Protein AF-A0A7W0JZS0-F1 (afdb_monomer_lite)

Secondary structure (DSSP, 8-state):
-EEEEPHHHHHHHHTT-TTTHHHHHHHHHHHHTTSSEEEEEHHHHHHHHHHHHHSTTT----GGGGSS--PEEE-HHHHHHHHH-----

Radius of gyration: 13.63 Å; chains: 1; bounding box: 43×26×32 Å

Foldseek 3Di:
DEDEDDLVLVVCQQQVDPPNNVVSLVVLVCQLVVVYQAEYEPVSVVVCVVVCVVPVPRRPRPCVSVPRHDYHYDYPVRVVVVVVDDPPD

Structure (mmCIF, N/CA/C/O backbone):
data_AF-A0A7W0JZS0-F1
#
_entry.id   AF-A0A7W0JZS0-F1
#
loop_
_atom_site.group_PDB
_atom_site.id
_atom_site.type_symbol
_atom_site.label_atom_id
_atom_site.label_alt_id
_atom_site.label_comp_id
_atom_site.label_asym_id
_atom_site.label_entity_id
_atom_site.label_seq_id
_atom_site.pdbx_PDB_ins_code
_atom_site.Cartn_x
_atom_site.Cartn_y
_atom_site.Cartn_z
_atom_site.occupancy
_atom_site.B_iso_or_equiv
_atom_site.auth_seq_id
_atom_site.auth_comp_id
_atom_site.auth_asym_id
_atom_site.auth_atom_id
_atom_site.pdbx_PDB_model_num
ATOM 1 N N . MET A 1 1 ? 13.797 -1.108 0.917 1.00 89.50 1 MET A N 1
ATOM 2 C CA . MET A 1 1 ? 13.097 0.198 1.010 1.00 89.50 1 MET A CA 1
ATOM 3 C C . MET A 1 1 ? 11.696 -0.036 1.556 1.00 89.50 1 MET A C 1
ATOM 5 O O . MET A 1 1 ? 11.094 -1.037 1.181 1.00 89.50 1 MET A O 1
ATOM 9 N N . ARG A 1 2 ? 11.189 0.836 2.438 1.00 92.25 2 ARG A N 1
ATOM 10 C CA . ARG A 1 2 ? 9.808 0.756 2.942 1.00 92.25 2 ARG A CA 1
ATOM 11 C C . ARG A 1 2 ? 8.902 1.694 2.150 1.00 92.25 2 ARG A C 1
ATOM 13 O O . ARG A 1 2 ? 9.285 2.835 1.915 1.00 92.25 2 ARG A O 1
ATOM 20 N N . VAL A 1 3 ? 7.730 1.209 1.744 1.00 93.75 3 VAL A N 1
ATOM 21 C CA . VAL A 1 3 ? 6.789 1.942 0.884 1.00 93.75 3 VAL A CA 1
ATOM 22 C C . VAL A 1 3 ? 5.396 1.901 1.496 1.00 93.75 3 VAL A C 1
ATOM 24 O O . VAL A 1 3 ? 4.851 0.822 1.722 1.00 93.75 3 VAL A O 1
ATOM 27 N N . LEU A 1 4 ? 4.820 3.079 1.738 1.00 94.25 4 LEU A N 1
ATOM 28 C CA . LEU A 1 4 ? 3.413 3.228 2.097 1.00 94.25 4 LEU A CA 1
ATOM 29 C C . LEU A 1 4 ? 2.564 3.227 0.827 1.00 94.25 4 LEU A C 1
ATOM 31 O O . LEU A 1 4 ? 2.699 4.110 -0.017 1.00 94.25 4 LEU A O 1
ATOM 35 N N . PHE A 1 5 ? 1.695 2.231 0.703 1.00 94.44 5 PHE A N 1
ATOM 36 C CA . PHE A 1 5 ? 0.759 2.111 -0.404 1.00 94.44 5 PHE A CA 1
ATOM 37 C C . PHE A 1 5 ? -0.509 2.912 -0.105 1.00 94.44 5 PHE A C 1
ATOM 39 O O . PHE A 1 5 ? -1.118 2.760 0.956 1.00 94.44 5 PHE A O 1
ATOM 46 N N . ASP A 1 6 ? -0.928 3.743 -1.058 1.00 92.88 6 ASP A N 1
ATOM 47 C CA . ASP A 1 6 ? -2.239 4.385 -1.004 1.00 92.88 6 ASP A CA 1
ATOM 48 C C . ASP A 1 6 ? -3.361 3.361 -1.230 1.00 92.88 6 ASP A C 1
ATOM 50 O O . ASP A 1 6 ? -3.182 2.342 -1.909 1.00 92.88 6 ASP A O 1
ATOM 54 N N . THR A 1 7 ? -4.557 3.674 -0.726 1.00 91.31 7 THR A N 1
ATOM 55 C CA . THR A 1 7 ? -5.761 2.865 -0.956 1.00 91.31 7 THR A CA 1
ATOM 56 C C . THR A 1 7 ? -6.009 2.621 -2.447 1.00 91.31 7 THR A C 1
ATOM 58 O O . THR A 1 7 ? -6.377 1.511 -2.832 1.00 91.31 7 THR A O 1
ATOM 61 N N . ASN A 1 8 ? -5.771 3.614 -3.310 1.00 91.50 8 ASN A N 1
ATOM 62 C CA . ASN A 1 8 ? -6.020 3.483 -4.743 1.00 91.50 8 ASN A CA 1
ATOM 63 C C . ASN A 1 8 ? -5.135 2.442 -5.424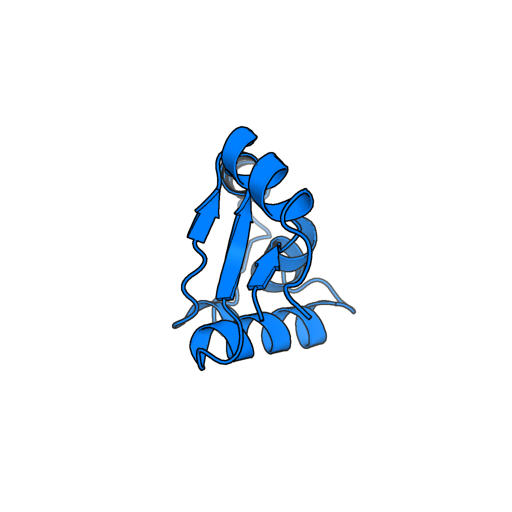 1.00 91.50 8 ASN A C 1
ATOM 65 O O . ASN A 1 8 ? -5.641 1.742 -6.294 1.00 91.50 8 ASN A O 1
ATOM 69 N N . VAL A 1 9 ? -3.876 2.284 -5.007 1.00 93.62 9 VAL A N 1
ATOM 70 C CA . VAL A 1 9 ? -2.972 1.280 -5.597 1.00 93.62 9 VAL A CA 1
ATOM 71 C C . VAL A 1 9 ? -3.494 -0.129 -5.321 1.00 93.62 9 VAL A C 1
ATOM 73 O O . VAL A 1 9 ? -3.495 -0.992 -6.195 1.00 93.62 9 VAL A O 1
ATOM 76 N N . ILE A 1 10 ? -4.016 -0.351 -4.114 1.00 90.81 10 ILE A N 1
ATOM 77 C CA . ILE A 1 10 ? -4.644 -1.620 -3.743 1.00 90.81 10 ILE A CA 1
ATOM 78 C C . ILE A 1 10 ? -5.931 -1.841 -4.544 1.00 90.81 10 ILE A C 1
ATOM 80 O O . ILE A 1 10 ? -6.158 -2.932 -5.068 1.00 90.81 10 ILE A O 1
ATOM 84 N N . LEU A 1 11 ? -6.746 -0.796 -4.711 1.00 88.06 11 LEU A N 1
ATOM 85 C CA . LEU A 1 11 ? -7.953 -0.855 -5.537 1.00 88.06 11 LEU A CA 1
ATOM 86 C C . LEU A 1 11 ? -7.652 -1.095 -7.022 1.00 88.06 11 LEU A C 1
ATOM 88 O O . LEU A 1 11 ? -8.427 -1.789 -7.672 1.00 88.06 11 LEU A O 1
ATOM 92 N N . ASP A 1 12 ? -6.551 -0.568 -7.565 1.00 90.62 12 ASP A N 1
ATOM 93 C CA . ASP A 1 12 ? -6.146 -0.790 -8.958 1.00 90.62 12 ASP A CA 1
ATOM 94 C C . ASP A 1 12 ? -5.951 -2.278 -9.259 1.00 90.62 12 ASP A C 1
ATOM 96 O O . ASP A 1 12 ? -6.393 -2.752 -10.307 1.00 90.62 12 ASP A O 1
ATOM 100 N N . VAL A 1 13 ? -5.362 -3.025 -8.321 1.00 88.81 13 VAL A N 1
ATOM 101 C CA . VAL A 1 13 ? -5.179 -4.479 -8.444 1.00 88.81 13 VAL A CA 1
ATOM 102 C C . VAL A 1 13 ? -6.485 -5.223 -8.165 1.00 88.81 13 VAL A C 1
ATOM 104 O O . VAL A 1 13 ? -6.897 -6.061 -8.966 1.00 88.81 13 VAL A O 1
ATOM 107 N N . LEU A 1 14 ? -7.182 -4.890 -7.072 1.00 84.44 14 LEU A N 1
ATOM 108 C CA . LEU A 1 14 ? -8.423 -5.574 -6.684 1.00 84.44 14 LEU A CA 1
ATOM 109 C C . LEU A 1 14 ? -9.557 -5.418 -7.710 1.00 84.44 14 LEU A C 1
ATOM 111 O O . LEU A 1 14 ? -10.368 -6.327 -7.859 1.00 84.44 14 LEU A O 1
ATOM 115 N N . LEU A 1 15 ? -9.632 -4.280 -8.403 1.00 84.56 15 LEU A N 1
ATOM 116 C CA . LEU A 1 15 ? -10.680 -3.971 -9.385 1.00 84.56 15 LEU A CA 1
ATOM 117 C C . LEU A 1 15 ? -10.185 -4.032 -10.836 1.00 84.56 15 LEU A C 1
ATOM 119 O O . LEU A 1 15 ? -10.946 -3.702 -11.744 1.00 84.56 15 LEU A O 1
ATOM 123 N N . ALA A 1 16 ? -8.922 -4.410 -11.059 1.00 86.12 16 ALA A N 1
ATOM 124 C CA . ALA A 1 16 ? -8.275 -4.418 -12.371 1.00 86.12 16 ALA A CA 1
ATOM 125 C C . ALA A 1 16 ? -8.435 -3.089 -13.146 1.00 86.12 16 ALA A C 1
ATOM 127 O O . ALA A 1 16 ? -8.758 -3.079 -14.337 1.00 86.12 16 ALA A O 1
ATOM 128 N N . ARG A 1 17 ? -8.233 -1.946 -12.471 1.00 88.31 17 ARG A N 1
ATOM 129 C CA . ARG A 1 17 ? -8.443 -0.619 -13.076 1.00 88.31 17 ARG A CA 1
ATOM 130 C C . ARG A 1 17 ? -7.311 -0.288 -14.050 1.00 88.31 17 ARG A C 1
ATOM 132 O O . ARG A 1 17 ? -6.149 -0.158 -13.666 1.00 88.31 17 ARG A O 1
ATOM 139 N N . ALA A 1 18 ? -7.648 -0.107 -15.322 1.00 90.94 18 ALA A N 1
ATOM 140 C CA . ALA A 1 18 ? -6.721 0.452 -16.299 1.00 90.94 18 ALA A CA 1
ATOM 141 C C . ALA A 1 18 ? -6.583 1.979 -16.104 1.00 90.94 18 ALA A C 1
ATOM 143 O O . ALA A 1 18 ? -7.567 2.627 -15.740 1.00 90.94 18 ALA A O 1
ATOM 144 N N . PRO A 1 19 ? -5.397 2.565 -16.358 1.00 94.25 19 PRO A N 1
ATOM 145 C CA . PRO A 1 19 ? -4.172 1.921 -16.851 1.00 94.25 19 PRO A CA 1
ATOM 146 C C . PRO A 1 19 ? -3.231 1.412 -15.738 1.00 94.25 19 PRO A C 1
ATOM 148 O O . PRO A 1 19 ? -2.164 0.878 -16.031 1.00 94.25 19 PRO A O 1
ATOM 151 N N . HIS A 1 20 ? -3.597 1.568 -14.463 1.00 95.12 20 HIS A N 1
ATOM 152 C CA . HIS A 1 20 ? -2.670 1.415 -13.335 1.00 95.12 20 HIS A CA 1
ATOM 153 C C . HIS A 1 20 ? -2.519 -0.015 -12.800 1.00 95.12 20 HIS A C 1
ATOM 155 O O . HIS A 1 20 ? -1.569 -0.284 -12.068 1.00 95.12 20 HIS A O 1
ATOM 161 N N . VAL A 1 21 ? -3.397 -0.947 -13.185 1.00 91.81 21 VAL A N 1
ATOM 162 C CA . VAL A 1 21 ? -3.347 -2.352 -12.740 1.00 91.81 21 VAL A CA 1
ATOM 163 C C . VAL A 1 21 ? -1.983 -3.012 -12.974 1.00 91.81 21 VAL A C 1
ATOM 165 O O . VAL A 1 21 ? -1.503 -3.729 -12.099 1.00 91.81 21 VAL A O 1
ATOM 168 N N . GLY A 1 22 ? -1.329 -2.749 -14.111 1.00 93.94 22 GLY A N 1
ATOM 169 C CA . GLY A 1 22 ? -0.012 -3.313 -14.429 1.00 93.94 22 GLY A CA 1
ATOM 170 C C . GLY A 1 22 ? 1.074 -2.832 -13.458 1.00 93.94 22 GLY A C 1
ATOM 171 O O . GLY A 1 22 ? 1.648 -3.655 -12.743 1.00 93.94 22 GLY A O 1
ATOM 172 N N . PRO A 1 23 ? 1.321 -1.511 -13.367 1.00 95.38 23 PRO A N 1
ATOM 173 C CA . PRO A 1 23 ? 2.261 -0.949 -12.397 1.00 95.38 23 PRO A CA 1
ATOM 174 C C . PRO A 1 23 ? 1.955 -1.325 -10.940 1.00 95.38 23 PRO A C 1
ATOM 176 O O . PRO A 1 23 ? 2.870 -1.668 -10.193 1.00 95.38 23 PRO A O 1
ATOM 179 N N . ALA A 1 24 ? 0.683 -1.305 -10.531 1.00 94.62 24 ALA A N 1
ATOM 180 C CA . ALA A 1 24 ? 0.283 -1.642 -9.166 1.00 94.62 24 ALA A CA 1
ATOM 181 C C . ALA A 1 24 ? 0.559 -3.118 -8.830 1.00 94.62 24 ALA A C 1
ATOM 183 O O . ALA A 1 24 ? 1.078 -3.414 -7.754 1.00 94.62 24 ALA A O 1
ATOM 184 N N . THR A 1 25 ? 0.291 -4.032 -9.769 1.00 94.00 25 THR A N 1
ATOM 185 C CA . THR A 1 25 ? 0.618 -5.461 -9.619 1.00 94.00 25 THR A CA 1
ATOM 186 C C . THR A 1 25 ? 2.125 -5.655 -9.472 1.00 94.00 25 THR A C 1
ATOM 188 O O . THR A 1 25 ? 2.559 -6.302 -8.526 1.00 94.00 25 THR A O 1
ATOM 191 N N . ALA A 1 26 ? 2.932 -5.000 -10.314 1.00 94.19 26 ALA A N 1
ATOM 192 C CA . ALA A 1 26 ? 4.389 -5.101 -10.245 1.00 94.19 26 ALA A CA 1
ATOM 193 C C . ALA A 1 26 ? 4.963 -4.623 -8.896 1.00 94.19 26 ALA A C 1
ATOM 195 O O . ALA A 1 26 ? 5.935 -5.189 -8.397 1.00 94.19 26 ALA A O 1
ATOM 196 N N . LEU A 1 27 ? 4.369 -3.598 -8.273 1.00 95.19 27 LEU A N 1
ATOM 197 C CA . LEU A 1 27 ? 4.774 -3.159 -6.933 1.00 95.19 27 LEU A CA 1
ATOM 198 C C . LEU A 1 27 ? 4.445 -4.202 -5.855 1.00 95.19 27 LEU A C 1
ATOM 200 O O . LEU A 1 27 ? 5.253 -4.409 -4.950 1.00 95.19 27 LEU A O 1
ATOM 204 N N . LEU A 1 28 ? 3.290 -4.865 -5.943 1.00 93.44 28 LEU A N 1
ATOM 205 C CA . LEU A 1 28 ? 2.926 -5.931 -5.006 1.00 93.44 28 LEU A CA 1
ATOM 206 C C . LEU A 1 28 ? 3.767 -7.194 -5.212 1.00 93.44 28 LEU A C 1
ATOM 208 O O . LEU A 1 28 ? 4.168 -7.811 -4.226 1.00 93.44 28 LEU A O 1
ATOM 212 N N . ASP A 1 29 ? 4.125 -7.525 -6.453 1.00 93.94 29 ASP A N 1
ATOM 213 C CA . ASP A 1 29 ? 5.041 -8.630 -6.756 1.00 93.94 29 ASP A CA 1
ATOM 214 C C . ASP A 1 29 ? 6.413 -8.400 -6.110 1.00 93.94 29 ASP A C 1
ATOM 216 O O . ASP A 1 29 ? 6.997 -9.315 -5.531 1.00 93.94 29 ASP A O 1
ATOM 220 N N . LYS A 1 30 ? 6.899 -7.153 -6.100 1.00 94.50 30 LYS A N 1
ATOM 221 C CA . LYS A 1 30 ? 8.125 -6.782 -5.376 1.00 94.50 30 LYS A CA 1
ATOM 222 C C . LYS A 1 30 ? 8.000 -6.945 -3.862 1.00 94.50 30 LYS A C 1
ATOM 224 O O . LYS A 1 30 ? 8.971 -7.323 -3.208 1.00 94.50 30 LYS A O 1
ATOM 229 N N . VAL A 1 31 ? 6.823 -6.689 -3.286 1.00 95.00 31 VAL A N 1
ATOM 230 C CA . VAL A 1 31 ? 6.561 -6.988 -1.866 1.00 95.00 31 VAL A CA 1
ATOM 231 C C . VAL A 1 31 ? 6.569 -8.500 -1.633 1.00 95.00 31 VAL A C 1
ATOM 233 O O . VAL A 1 31 ? 7.190 -8.968 -0.682 1.00 95.00 31 VAL A O 1
ATOM 236 N N . ALA A 1 32 ? 5.935 -9.280 -2.513 1.00 92.00 32 ALA A N 1
ATOM 237 C CA . ALA A 1 32 ? 5.928 -10.741 -2.437 1.00 92.00 32 ALA A CA 1
ATOM 238 C C . ALA A 1 32 ? 7.343 -11.343 -2.555 1.00 92.00 32 ALA A C 1
ATOM 240 O O . ALA A 1 32 ? 7.665 -12.306 -1.859 1.00 92.00 32 ALA A O 1
ATOM 241 N N . ALA A 1 33 ? 8.204 -10.734 -3.373 1.00 92.94 33 ALA A N 1
ATOM 242 C CA . ALA A 1 33 ? 9.614 -11.089 -3.525 1.00 92.94 33 ALA A CA 1
ATOM 243 C C . ALA A 1 33 ? 10.519 -10.594 -2.372 1.00 92.94 33 ALA A C 1
ATOM 245 O O . ALA A 1 33 ? 11.720 -10.848 -2.387 1.00 92.94 33 ALA A O 1
ATOM 246 N N . ASN A 1 34 ? 9.967 -9.916 -1.355 1.00 92.69 34 ASN A N 1
ATOM 247 C CA . ASN A 1 34 ? 10.700 -9.250 -0.265 1.00 92.69 34 ASN A CA 1
ATOM 248 C C . ASN A 1 34 ? 11.692 -8.161 -0.734 1.00 92.69 34 ASN A C 1
ATOM 250 O O . ASN A 1 34 ? 12.602 -7.789 0.005 1.00 92.69 34 ASN A O 1
ATOM 254 N N . GLU A 1 35 ? 11.509 -7.607 -1.936 1.00 94.88 35 GLU A N 1
ATOM 255 C CA . GLU A 1 35 ? 12.291 -6.469 -2.441 1.00 94.88 35 GLU A CA 1
ATOM 256 C C . GLU A 1 35 ? 11.810 -5.135 -1.836 1.00 94.88 35 GLU A C 1
ATOM 258 O O . GLU A 1 35 ? 12.583 -4.180 -1.694 1.00 94.88 35 GLU A O 1
ATOM 263 N N . LEU A 1 36 ? 10.529 -5.068 -1.453 1.00 94.88 36 LEU A N 1
ATOM 264 C CA . LEU A 1 36 ? 9.899 -3.918 -0.802 1.00 94.88 36 LEU A CA 1
ATOM 265 C C . LEU A 1 36 ? 9.246 -4.320 0.526 1.00 94.88 36 LEU A C 1
ATOM 267 O O . LEU A 1 36 ? 8.511 -5.301 0.595 1.00 94.88 36 LEU A O 1
ATOM 271 N N . ASP A 1 37 ? 9.451 -3.508 1.566 1.00 94.25 37 ASP A N 1
ATOM 272 C CA . ASP A 1 37 ? 8.671 -3.589 2.809 1.00 94.25 37 ASP A CA 1
ATOM 273 C C . ASP A 1 37 ? 7.400 -2.747 2.626 1.00 94.25 37 ASP A C 1
ATOM 275 O O . ASP A 1 37 ? 7.433 -1.520 2.749 1.00 94.25 37 ASP A O 1
ATOM 279 N N . GLY A 1 38 ? 6.302 -3.391 2.230 1.00 93.81 38 GLY A N 1
ATOM 280 C CA . GLY A 1 38 ? 5.038 -2.717 1.938 1.00 93.81 38 GLY A CA 1
ATOM 281 C C . GLY A 1 38 ? 4.192 -2.482 3.189 1.00 93.81 38 GLY A C 1
ATOM 282 O O . GLY A 1 38 ? 3.966 -3.398 3.984 1.00 93.81 38 GLY A O 1
ATOM 283 N N . VAL A 1 39 ? 3.693 -1.256 3.350 1.00 94.69 39 VAL A N 1
ATOM 284 C CA . VAL A 1 39 ? 2.822 -0.869 4.466 1.00 94.69 39 VAL A CA 1
ATOM 285 C C . VAL A 1 39 ? 1.528 -0.218 3.971 1.00 94.69 39 VAL A C 1
ATOM 287 O O . VAL A 1 39 ? 1.504 0.411 2.915 1.00 94.69 39 VAL A O 1
ATOM 290 N N . LEU A 1 40 ? 0.451 -0.374 4.739 1.00 93.75 40 LEU A N 1
ATOM 291 C CA . LEU A 1 40 ? -0.868 0.220 4.519 1.00 93.75 40 LEU A CA 1
ATOM 292 C C . LEU A 1 40 ? -1.324 0.963 5.767 1.00 93.75 40 LEU A C 1
ATOM 294 O O . LEU A 1 40 ? -1.041 0.536 6.882 1.00 93.75 40 LEU A O 1
ATOM 298 N N . GLY A 1 41 ? -2.110 2.022 5.596 1.00 93.19 41 GLY A N 1
ATOM 299 C CA . GLY A 1 41 ? -2.815 2.626 6.723 1.00 93.19 41 GLY A CA 1
ATOM 300 C C . GLY A 1 41 ? -3.988 1.765 7.196 1.00 93.19 41 GLY A C 1
ATOM 301 O O . GLY A 1 41 ? -4.695 1.169 6.385 1.00 93.19 41 GLY A O 1
ATOM 302 N N . ALA A 1 42 ? -4.266 1.744 8.499 1.00 89.81 42 ALA A N 1
ATOM 303 C CA . ALA A 1 42 ? -5.407 1.017 9.067 1.00 89.81 42 ALA A CA 1
ATOM 304 C C . ALA A 1 42 ? -6.753 1.435 8.441 1.00 89.81 42 ALA A C 1
ATOM 306 O O . ALA A 1 42 ? -7.615 0.597 8.177 1.00 89.81 42 ALA A O 1
ATOM 307 N N . THR A 1 43 ? -6.905 2.719 8.108 1.00 88.12 43 THR A N 1
ATOM 308 C CA . THR A 1 43 ? -8.088 3.264 7.419 1.00 88.12 43 THR A CA 1
ATOM 309 C C . THR A 1 43 ? -8.236 2.770 5.979 1.00 88.12 43 THR A C 1
ATOM 311 O O . THR A 1 43 ? -9.344 2.742 5.445 1.00 88.12 43 THR A O 1
ATOM 314 N N . THR A 1 44 ? -7.147 2.331 5.338 1.00 87.19 44 THR A N 1
ATOM 315 C CA . THR A 1 44 ? -7.201 1.720 4.001 1.00 87.19 44 THR A CA 1
ATOM 316 C C . THR A 1 44 ? -7.967 0.400 4.045 1.00 87.19 44 THR A C 1
ATOM 318 O O . THR A 1 44 ? -8.783 0.140 3.166 1.00 87.19 44 THR A O 1
ATOM 321 N N . ILE A 1 45 ? -7.787 -0.403 5.098 1.00 84.62 45 ILE A N 1
ATOM 322 C CA . ILE A 1 45 ? -8.482 -1.689 5.255 1.00 84.62 45 ILE A CA 1
ATOM 323 C C . ILE A 1 45 ? -9.991 -1.485 5.391 1.00 84.62 45 ILE A C 1
ATOM 325 O O . ILE A 1 45 ? -10.769 -2.134 4.690 1.00 84.62 45 ILE A O 1
ATOM 329 N N . THR A 1 46 ? -10.415 -0.552 6.246 1.00 83.69 46 THR A N 1
ATOM 330 C CA . THR A 1 46 ? -11.843 -0.254 6.426 1.00 83.69 46 THR A CA 1
ATOM 331 C C . THR A 1 46 ? -12.456 0.355 5.166 1.00 83.69 46 THR A C 1
ATOM 333 O O . THR A 1 46 ? -13.585 0.020 4.813 1.00 83.69 46 THR A O 1
ATOM 336 N N . THR A 1 47 ? -11.697 1.171 4.430 1.00 84.62 47 THR A N 1
ATOM 337 C CA . THR A 1 47 ? -12.128 1.741 3.145 1.00 84.62 47 THR A CA 1
ATOM 338 C C . THR A 1 47 ? -12.292 0.666 2.074 1.00 84.62 47 THR A C 1
ATOM 340 O O . THR A 1 47 ? -13.318 0.634 1.400 1.00 84.62 47 THR A O 1
ATOM 343 N N . ILE A 1 48 ? -11.335 -0.257 1.939 1.00 83.00 48 ILE A N 1
ATOM 344 C CA . ILE A 1 48 ? -11.448 -1.391 1.012 1.00 83.00 48 ILE A CA 1
ATOM 345 C C . ILE A 1 48 ? -12.643 -2.261 1.389 1.00 83.00 48 ILE A C 1
ATOM 347 O O . ILE A 1 48 ? -13.409 -2.625 0.506 1.00 83.00 48 ILE A O 1
ATOM 351 N N . HIS A 1 49 ? -12.849 -2.552 2.676 1.00 81.00 49 HIS A N 1
ATOM 352 C CA . HIS A 1 49 ? -14.014 -3.308 3.136 1.00 81.00 49 HIS A CA 1
ATOM 353 C C . HIS A 1 49 ? -15.332 -2.609 2.765 1.00 81.00 49 HIS A C 1
ATOM 355 O O . HIS A 1 49 ? -16.237 -3.225 2.200 1.00 81.00 49 HIS A O 1
ATOM 361 N N . TYR A 1 50 ? -15.435 -1.305 3.019 1.00 81.31 50 TYR A N 1
ATOM 362 C CA . TYR A 1 50 ? -16.612 -0.518 2.660 1.00 81.31 50 TYR A CA 1
ATOM 363 C C . TYR A 1 50 ? -16.848 -0.480 1.141 1.00 81.31 50 TYR A C 1
ATOM 365 O O . TYR A 1 50 ? -17.965 -0.685 0.673 1.00 81.31 50 TYR A O 1
ATOM 373 N N . LEU A 1 51 ? -15.803 -0.265 0.341 1.00 79.00 51 LEU A N 1
ATOM 374 C CA . LEU A 1 51 ? -15.919 -0.241 -1.117 1.00 79.00 51 LEU A CA 1
ATOM 375 C C . LEU A 1 51 ? -16.238 -1.628 -1.683 1.00 79.00 51 LEU A C 1
ATOM 377 O O . LEU A 1 51 ? -17.102 -1.749 -2.545 1.00 79.00 51 LEU A O 1
ATOM 381 N N . ALA A 1 52 ? -15.610 -2.681 -1.163 1.00 71.94 52 ALA A N 1
ATOM 382 C CA . ALA A 1 52 ? -15.900 -4.058 -1.540 1.00 71.94 52 ALA A CA 1
ATOM 383 C C . ALA A 1 52 ? -17.371 -4.397 -1.280 1.00 71.94 52 ALA A C 1
ATOM 385 O O . ALA A 1 52 ? -18.031 -4.910 -2.175 1.00 71.94 52 ALA A O 1
ATOM 386 N N . THR A 1 53 ? -17.901 -4.038 -0.104 1.00 69.69 53 THR A N 1
ATOM 387 C CA . THR A 1 53 ? -19.302 -4.289 0.288 1.00 69.69 53 THR A CA 1
ATOM 388 C C . THR A 1 53 ? -20.320 -3.429 -0.465 1.00 69.69 53 THR A C 1
ATOM 390 O O . THR A 1 53 ? -21.461 -3.851 -0.642 1.00 69.69 53 THR A O 1
ATOM 393 N N . ARG A 1 54 ? -19.930 -2.255 -0.976 1.00 71.06 54 ARG A N 1
ATOM 394 C CA . ARG A 1 54 ? -20.795 -1.426 -1.836 1.00 71.06 54 ARG A CA 1
ATOM 395 C C . ARG A 1 54 ? -20.756 -1.804 -3.313 1.00 71.06 54 ARG A C 1
ATOM 397 O O . ARG A 1 54 ? -21.696 -1.495 -4.041 1.00 71.06 54 ARG A O 1
ATOM 404 N N . VAL A 1 55 ? -19.685 -2.454 -3.765 1.00 64.31 55 VAL A N 1
ATOM 405 C CA . VAL A 1 55 ? -19.423 -2.744 -5.184 1.00 64.31 55 VAL A CA 1
ATOM 406 C C . VAL A 1 55 ? -19.360 -4.263 -5.436 1.00 64.31 55 VAL A C 1
ATOM 408 O O . VAL A 1 55 ? -18.745 -4.714 -6.398 1.00 64.31 55 VAL A O 1
ATOM 411 N N . VAL A 1 56 ? -20.039 -5.068 -4.606 1.00 55.94 56 VAL A N 1
ATOM 412 C CA . VAL A 1 56 ? -19.970 -6.553 -4.565 1.00 55.94 56 VAL A CA 1
ATOM 413 C C . VAL A 1 56 ? -20.221 -7.2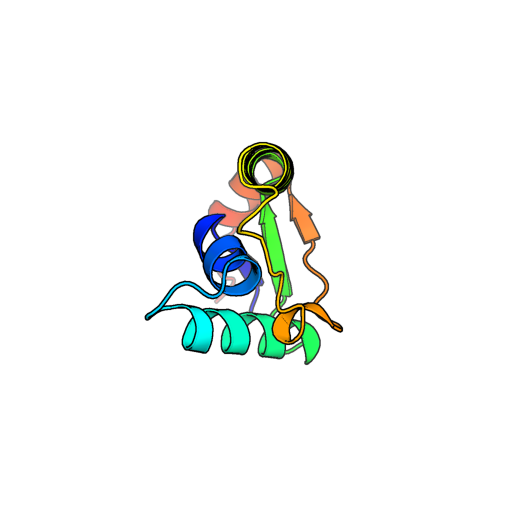50 -5.918 1.00 55.94 56 VAL A C 1
ATOM 415 O O . VAL A 1 56 ? -19.843 -8.401 -6.087 1.00 55.94 56 VAL A O 1
ATOM 418 N N . GLY A 1 57 ? -20.758 -6.570 -6.936 1.00 55.03 57 GLY A N 1
ATOM 419 C CA . GLY A 1 57 ? -20.876 -7.107 -8.301 1.00 55.03 57 GLY A CA 1
ATOM 420 C C . GLY A 1 57 ? -19.677 -6.887 -9.244 1.00 55.03 57 GLY A C 1
ATOM 421 O O . GLY A 1 57 ? -19.592 -7.576 -10.255 1.00 55.03 57 GLY A O 1
ATOM 422 N N . LYS A 1 58 ? -18.762 -5.939 -8.968 1.00 54.75 58 LYS A N 1
ATOM 423 C CA . LYS A 1 58 ? -17.614 -5.615 -9.856 1.00 54.75 58 LYS A CA 1
ATOM 424 C C . LYS A 1 58 ? -16.249 -5.978 -9.280 1.00 54.75 58 LYS A C 1
ATOM 426 O O . LYS A 1 58 ? -15.256 -5.877 -9.996 1.00 54.75 58 LYS A O 1
ATOM 431 N N . LEU A 1 59 ? -16.179 -6.399 -8.018 1.00 57.16 59 LEU A N 1
ATOM 432 C CA . LEU A 1 59 ? -14.939 -6.882 -7.414 1.00 57.16 59 LEU A CA 1
ATOM 433 C C . LEU A 1 59 ? -14.643 -8.309 -7.911 1.00 57.16 59 LEU A C 1
ATOM 435 O O . LEU A 1 59 ? -14.640 -9.266 -7.143 1.00 57.16 59 LEU A O 1
ATOM 439 N N . GLN A 1 60 ? -14.403 -8.469 -9.216 1.00 57.59 60 GLN A N 1
ATOM 440 C CA . GLN A 1 60 ? -13.663 -9.623 -9.719 1.00 57.59 60 GLN A CA 1
ATOM 441 C C . GLN A 1 60 ? -12.205 -9.430 -9.302 1.00 57.59 60 GLN A C 1
ATOM 443 O O . GLN A 1 60 ? -11.374 -8.945 -10.067 1.00 57.59 60 GLN A O 1
ATOM 448 N N . ALA A 1 61 ? -11.921 -9.754 -8.041 1.00 54.56 61 ALA A N 1
ATOM 449 C CA . ALA A 1 61 ? -10.585 -9.668 -7.488 1.00 54.56 61 ALA A CA 1
ATOM 450 C C . ALA A 1 61 ? -9.661 -10.614 -8.259 1.00 54.56 61 ALA A C 1
ATOM 452 O O . ALA A 1 61 ? -9.673 -11.830 -8.060 1.00 54.56 61 ALA A O 1
ATOM 453 N N . ARG A 1 62 ? -8.818 -10.059 -9.133 1.00 58.38 62 ARG A N 1
ATOM 454 C CA . ARG A 1 62 ? -7.648 -10.781 -9.625 1.00 58.38 62 ARG A CA 1
ATOM 455 C C . ARG A 1 62 ? -6.601 -10.756 -8.523 1.00 58.38 62 ARG A C 1
ATOM 457 O O . ARG A 1 62 ? -5.774 -9.860 -8.439 1.00 58.38 62 ARG A O 1
ATOM 464 N N . LEU A 1 63 ? -6.630 -11.786 -7.682 1.00 57.78 63 LEU A N 1
ATOM 465 C CA . LEU A 1 63 ? -5.669 -11.990 -6.594 1.00 57.78 63 LEU A CA 1
ATOM 466 C C . LEU A 1 63 ? -4.246 -12.324 -7.079 1.00 57.78 63 LEU A C 1
ATOM 468 O O . LEU A 1 63 ? -3.396 -12.642 -6.255 1.00 57.78 63 LEU A O 1
ATOM 472 N N . GLN A 1 64 ? -3.958 -12.260 -8.387 1.00 59.62 64 GLN A N 1
ATOM 473 C CA . GLN A 1 64 ? -2.654 -12.644 -8.940 1.00 59.62 64 GLN A CA 1
ATOM 474 C C . GLN A 1 64 ? -1.499 -11.883 -8.262 1.00 59.62 64 GLN A C 1
ATOM 476 O O . GLN A 1 64 ? -0.554 -12.530 -7.819 1.00 59.62 64 GLN A O 1
ATOM 481 N N . GLY A 1 65 ? -1.645 -10.570 -8.039 1.00 59.28 65 GLY A N 1
ATOM 482 C CA . GLY A 1 65 ? -0.654 -9.749 -7.322 1.00 59.28 65 GLY A CA 1
ATOM 483 C C . GLY A 1 65 ? -0.684 -9.857 -5.789 1.00 59.28 65 GLY A C 1
ATOM 484 O O . GLY A 1 65 ? 0.188 -9.322 -5.116 1.00 59.28 65 GLY A O 1
ATOM 485 N N . PHE A 1 66 ? -1.678 -10.540 -5.209 1.00 69.75 66 PHE A N 1
ATOM 486 C CA . PHE A 1 66 ? -1.824 -10.710 -3.754 1.00 69.75 66 PHE A CA 1
ATOM 487 C C . PHE A 1 66 ? -1.450 -12.107 -3.265 1.00 69.75 66 PHE A C 1
ATOM 489 O O . PHE A 1 66 ? -1.480 -12.353 -2.063 1.00 69.75 66 PHE A O 1
ATOM 496 N N . SER A 1 67 ? -1.102 -13.023 -4.170 1.00 68.88 67 SER A N 1
ATOM 497 C CA . SER A 1 67 ? -0.952 -14.444 -3.846 1.00 68.88 67 SER A CA 1
ATOM 498 C C . SER A 1 67 ? 0.068 -14.712 -2.731 1.00 68.88 67 SER A C 1
ATOM 500 O O . SER A 1 67 ? -0.145 -15.631 -1.950 1.00 68.88 67 SER A O 1
ATOM 502 N N . ASN A 1 68 ? 1.110 -13.876 -2.599 1.00 77.12 68 ASN A N 1
ATOM 503 C CA . ASN A 1 68 ? 2.114 -13.973 -1.529 1.00 77.12 68 ASN A CA 1
ATOM 504 C C . ASN A 1 68 ? 2.559 -12.620 -0.928 1.00 77.12 68 ASN A C 1
ATOM 506 O O . ASN A 1 68 ? 3.452 -12.590 -0.076 1.00 77.12 68 ASN A O 1
ATOM 510 N N . ALA A 1 69 ? 1.971 -11.496 -1.347 1.00 85.31 69 ALA A N 1
ATOM 511 C CA . ALA A 1 69 ? 2.351 -10.177 -0.844 1.00 85.31 69 ALA A CA 1
ATOM 512 C C . ALA A 1 69 ? 1.849 -9.976 0.598 1.00 85.31 69 ALA A C 1
ATOM 514 O O . ALA A 1 69 ? 0.648 -10.028 0.863 1.00 85.31 69 ALA A O 1
ATOM 515 N N . ARG A 1 70 ? 2.764 -9.712 1.541 1.00 88.69 70 ARG A N 1
ATOM 516 C CA . ARG A 1 70 ? 2.427 -9.395 2.939 1.00 88.69 70 ARG A CA 1
ATOM 517 C C . ARG A 1 70 ? 2.616 -7.907 3.208 1.00 88.69 70 ARG A C 1
ATOM 519 O O . ARG A 1 70 ? 3.744 -7.434 3.291 1.00 88.69 70 ARG A O 1
ATOM 526 N N . LEU A 1 71 ? 1.506 -7.191 3.374 1.00 90.56 71 LEU A N 1
ATOM 527 C CA . LEU A 1 71 ? 1.493 -5.772 3.731 1.00 90.56 71 LEU A CA 1
ATOM 528 C C . LEU A 1 71 ? 1.293 -5.612 5.241 1.00 90.56 71 LEU A C 1
ATOM 530 O O . LEU A 1 71 ? 0.391 -6.221 5.817 1.00 90.56 71 LEU A O 1
ATOM 534 N N . LYS A 1 72 ? 2.119 -4.783 5.886 1.00 92.75 72 LYS A N 1
ATOM 535 C CA . LYS A 1 72 ? 1.935 -4.428 7.303 1.00 92.75 72 LYS A CA 1
ATOM 536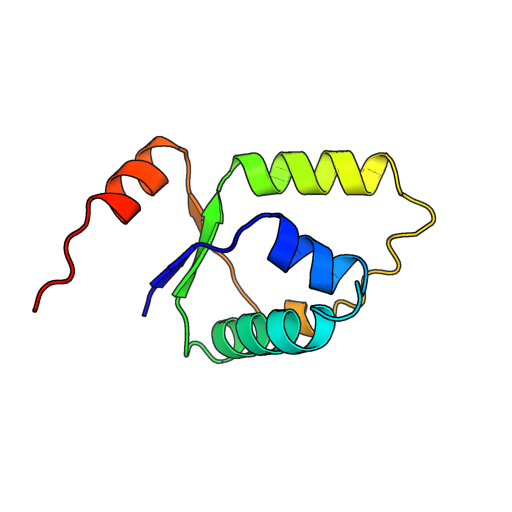 C C . LYS A 1 72 ? 0.904 -3.312 7.424 1.00 92.75 72 LYS A C 1
ATOM 538 O O . LYS A 1 72 ? 0.910 -2.384 6.622 1.00 92.75 72 LYS A O 1
ATOM 543 N N . ILE A 1 73 ? 0.049 -3.378 8.437 1.00 92.00 73 ILE A N 1
ATOM 544 C CA . ILE A 1 73 ? -0.953 -2.342 8.706 1.00 92.00 73 ILE A CA 1
ATOM 545 C C . ILE A 1 73 ? -0.415 -1.414 9.788 1.00 92.00 73 ILE A C 1
ATOM 547 O O . ILE A 1 73 ? 0.011 -1.894 10.833 1.00 92.00 73 ILE A O 1
ATOM 551 N N . TYR A 1 74 ? -0.423 -0.113 9.515 1.00 94.06 74 TYR A N 1
ATOM 552 C CA . TYR A 1 74 ? 0.018 0.940 10.424 1.00 94.06 74 TYR A CA 1
ATOM 553 C C . TYR A 1 74 ? -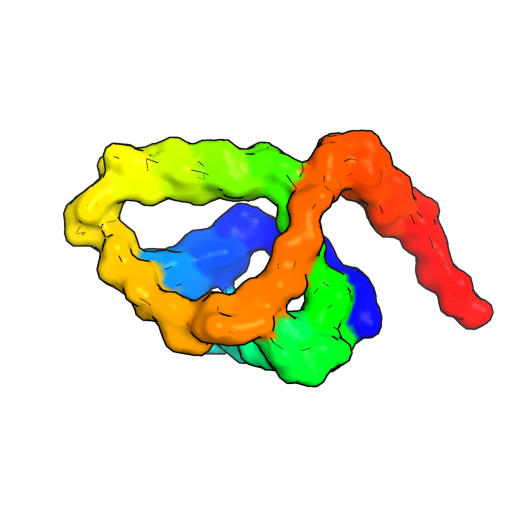1.188 1.759 10.886 1.00 94.06 74 TYR A C 1
ATOM 555 O O . TYR A 1 74 ? -1.988 2.240 10.074 1.00 94.06 74 TYR A O 1
ATOM 563 N N . ALA A 1 75 ? -1.303 1.947 12.194 1.00 91.94 75 ALA A N 1
ATOM 564 C CA . ALA A 1 75 ? -2.183 2.931 12.801 1.00 91.94 75 ALA A CA 1
ATOM 565 C C . ALA A 1 75 ? -1.735 4.366 12.437 1.00 91.94 75 ALA A C 1
ATOM 567 O O . ALA A 1 75 ? -0.584 4.575 12.035 1.00 91.94 75 ALA A O 1
ATOM 568 N N . PRO A 1 76 ? -2.617 5.377 12.550 1.00 89.75 76 PRO A N 1
ATOM 569 C CA . PRO A 1 76 ? -2.287 6.762 12.200 1.00 89.75 76 PRO A CA 1
ATOM 570 C C . PRO A 1 76 ? -0.996 7.283 12.852 1.00 89.75 76 PRO A C 1
ATOM 572 O O . PRO A 1 76 ? -0.174 7.914 12.193 1.00 89.75 76 PRO A O 1
ATOM 575 N N . GLU A 1 77 ? -0.773 6.974 14.124 1.00 91.56 77 GLU A N 1
ATOM 576 C CA . GLU A 1 77 ? 0.425 7.344 14.875 1.00 91.56 77 GLU A CA 1
ATOM 577 C C . GLU A 1 77 ? 1.695 6.655 14.354 1.00 91.56 77 GLU A C 1
ATOM 579 O O . GLU A 1 77 ? 2.765 7.265 14.327 1.00 91.56 77 GLU A O 1
ATOM 584 N N . GLU A 1 78 ? 1.592 5.413 13.882 1.00 91.19 78 GLU A N 1
ATOM 585 C CA . GLU A 1 78 ? 2.704 4.680 13.272 1.00 91.19 78 GLU A CA 1
ATOM 586 C C . GLU A 1 78 ? 3.041 5.245 11.888 1.00 91.19 78 GLU A C 1
ATOM 588 O O . GLU A 1 78 ? 4.215 5.346 11.529 1.00 91.19 78 GLU A O 1
ATOM 593 N N . LEU A 1 79 ? 2.028 5.683 11.131 1.00 88.06 79 LEU A N 1
ATOM 594 C CA . LEU A 1 79 ? 2.221 6.389 9.863 1.00 88.06 79 LEU A CA 1
ATOM 595 C C . LEU A 1 79 ? 2.908 7.739 10.063 1.00 88.06 79 LEU A C 1
ATOM 597 O O . LEU A 1 79 ? 3.839 8.055 9.328 1.00 88.06 79 LEU A O 1
ATOM 601 N N . LEU A 1 80 ? 2.494 8.521 11.065 1.00 8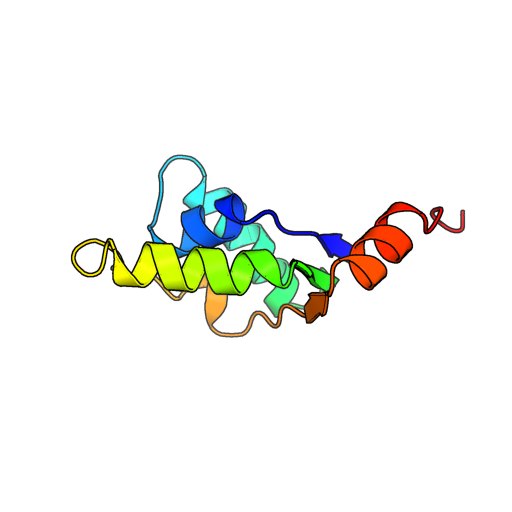9.25 80 LEU A N 1
ATOM 602 C CA . LEU A 1 80 ? 3.151 9.792 11.383 1.00 89.25 80 LEU A CA 1
ATOM 603 C C . LEU A 1 80 ? 4.634 9.577 11.693 1.00 89.25 80 LEU A C 1
ATOM 605 O O . LEU A 1 80 ? 5.481 10.266 11.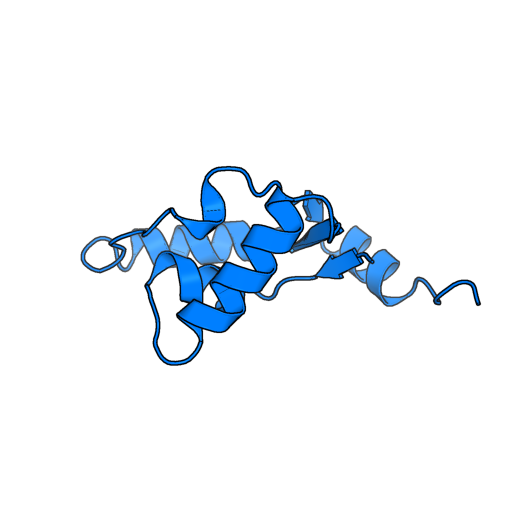130 1.00 89.25 80 LEU A O 1
ATOM 609 N N . ARG A 1 81 ? 4.956 8.563 12.506 1.00 90.00 81 ARG A N 1
ATOM 610 C CA . ARG A 1 81 ? 6.350 8.185 12.787 1.00 90.00 81 ARG A CA 1
ATOM 611 C C . ARG A 1 81 ? 7.093 7.744 11.530 1.00 90.00 81 ARG A C 1
ATOM 613 O O . ARG A 1 81 ? 8.250 8.107 11.360 1.00 90.00 81 ARG A O 1
ATOM 620 N N . PHE A 1 82 ? 6.446 6.981 10.651 1.00 86.50 82 PHE A N 1
ATOM 621 C CA . PHE A 1 82 ? 7.032 6.559 9.380 1.00 86.50 82 PHE A CA 1
ATOM 622 C C . PHE A 1 82 ? 7.378 7.747 8.475 1.00 86.50 82 PHE A C 1
ATOM 624 O O . PHE A 1 82 ? 8.468 7.778 7.916 1.00 86.50 82 PHE A O 1
ATOM 631 N N . LEU A 1 83 ? 6.486 8.735 8.365 1.00 85.19 83 LEU A N 1
ATOM 632 C CA . LEU A 1 83 ? 6.705 9.937 7.554 1.00 85.19 83 LEU A CA 1
ATOM 633 C C . LEU A 1 83 ? 7.761 10.873 8.153 1.00 85.19 83 LEU A C 1
ATOM 635 O O . LEU A 1 83 ? 8.440 11.589 7.423 1.00 85.19 83 LEU A O 1
ATOM 639 N N . GLN A 1 84 ? 7.889 10.876 9.479 1.00 87.19 84 GLN A N 1
ATOM 640 C CA . GLN A 1 84 ? 8.872 11.676 10.209 1.00 87.19 84 GLN A CA 1
ATOM 641 C C . GLN A 1 84 ? 10.246 11.002 10.306 1.00 87.19 84 GLN A C 1
ATOM 643 O O . GLN A 1 84 ? 11.216 11.660 10.678 1.00 87.19 84 GLN A O 1
ATOM 648 N N . ALA A 1 85 ? 10.348 9.708 9.991 1.00 79.44 85 ALA A N 1
ATOM 649 C CA . ALA A 1 85 ? 11.616 9.000 9.976 1.00 79.44 85 ALA A CA 1
ATOM 650 C C . ALA A 1 85 ? 12.471 9.517 8.809 1.00 79.44 85 ALA A C 1
ATOM 652 O O . ALA A 1 85 ? 12.241 9.185 7.647 1.00 79.44 85 ALA A O 1
ATOM 653 N N . THR A 1 86 ? 13.467 10.345 9.121 1.00 56.00 86 THR A N 1
ATOM 654 C CA . THR A 1 86 ? 14.477 10.781 8.159 1.00 56.00 86 THR A CA 1
ATOM 655 C C . THR A 1 86 ? 15.221 9.561 7.610 1.00 56.00 86 THR A C 1
ATOM 657 O O . THR A 1 86 ? 15.565 8.664 8.389 1.00 56.00 86 THR A O 1
ATOM 660 N N . PRO A 1 87 ? 15.509 9.498 6.296 1.00 59.28 87 PRO A N 1
ATOM 661 C CA . PRO A 1 87 ? 16.426 8.497 5.773 1.00 59.28 87 PRO A CA 1
ATOM 662 C C . PRO A 1 87 ? 17.757 8.654 6.513 1.00 59.28 87 PRO A C 1
ATOM 664 O O . PRO A 1 87 ? 18.350 9.732 6.472 1.00 59.28 87 PRO A O 1
ATOM 667 N N . GLN A 1 88 ? 18.206 7.618 7.226 1.00 54.38 88 GLN A N 1
ATOM 668 C CA . GLN A 1 88 ? 19.593 7.577 7.679 1.00 54.38 88 GLN A CA 1
ATOM 669 C C . GLN A 1 88 ? 20.449 7.457 6.414 1.00 54.38 88 GLN A C 1
ATOM 671 O O . GLN A 1 88 ? 20.382 6.441 5.722 1.00 54.38 88 GLN A O 1
ATOM 676 N N . SER A 1 89 ? 21.120 8.557 6.072 1.00 45.06 89 SER A N 1
ATOM 677 C CA . SER A 1 89 ? 22.112 8.678 5.000 1.00 45.06 89 SER A CA 1
ATOM 678 C C . SER A 1 89 ? 23.341 7.833 5.281 1.00 45.06 89 SER A C 1
ATOM 680 O O . SER A 1 89 ? 23.803 7.906 6.444 1.00 45.06 89 SER A O 1
#

Sequence (89 aa):
MRVLFDTNVILDVLLARAPHVGPATALLDKVAANELDGVLGATTITTIHYLATRVVGKLQARLQGFSNARLKIYAPEELLRFLQATPQS

pLDDT: mean 83.39, std 13.58, range [45.06, 95.38]